Protein AF-A0A1M6KDF8-F1 (afdb_monomer_lite)

pLDDT: mean 79.49, std 13.32, range [41.5, 95.19]

Structure (mmCIF, N/CA/C/O backbone):
data_AF-A0A1M6KDF8-F1
#
_entry.id   AF-A0A1M6KDF8-F1
#
loop_
_atom_site.group_PDB
_atom_site.id
_atom_site.type_symb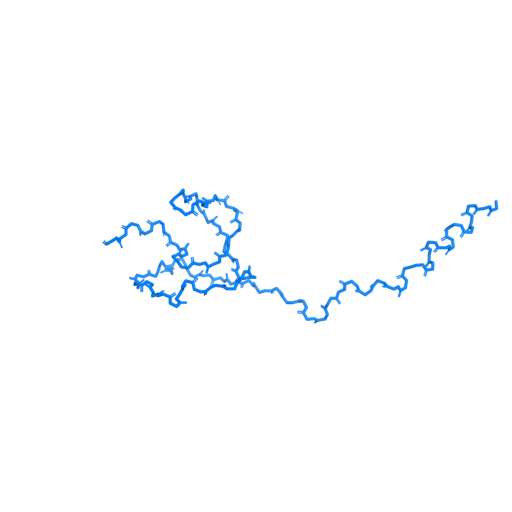ol
_atom_site.label_atom_id
_atom_site.label_alt_id
_atom_site.label_comp_id
_atom_site.label_asym_id
_atom_site.label_entity_id
_ato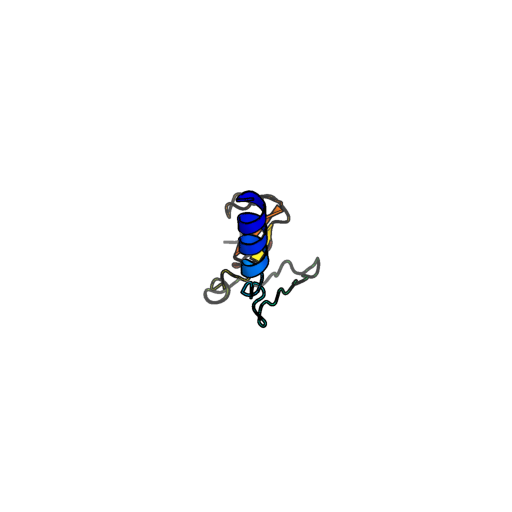m_site.label_seq_id
_atom_site.pdbx_PDB_ins_code
_atom_site.Cartn_x
_atom_site.Cartn_y
_atom_site.Cartn_z
_atom_site.occupancy
_atom_site.B_iso_or_equiv
_atom_site.auth_seq_id
_atom_site.auth_comp_id
_atom_site.auth_asym_id
_atom_site.auth_atom_id
_atom_site.pdbx_PDB_model_num
ATOM 1 N N . MET A 1 1 ? -53.579 9.658 8.670 1.00 60.72 1 MET A N 1
ATOM 2 C CA . MET A 1 1 ? -53.319 8.754 9.819 1.00 60.72 1 MET A CA 1
ATOM 3 C C . MET A 1 1 ? -52.259 7.697 9.517 1.00 60.72 1 MET A C 1
ATOM 5 O O . MET A 1 1 ? -51.332 7.582 10.299 1.00 60.72 1 MET A O 1
ATOM 9 N N . LYS A 1 2 ? -52.331 6.984 8.384 1.00 59.78 2 LYS A N 1
ATOM 10 C CA . LYS A 1 2 ? -51.401 5.896 8.011 1.00 59.78 2 LYS A CA 1
ATOM 11 C C . LYS A 1 2 ? -49.922 6.319 7.888 1.00 59.78 2 LYS A C 1
ATOM 13 O O . LYS A 1 2 ? -49.045 5.588 8.321 1.00 59.78 2 LYS A O 1
ATOM 18 N N . THR A 1 3 ? -49.645 7.533 7.409 1.00 67.69 3 THR A N 1
ATOM 19 C CA . THR A 1 3 ? -48.278 8.066 7.222 1.00 67.69 3 THR A CA 1
ATOM 20 C C . THR A 1 3 ? -47.513 8.290 8.530 1.00 67.69 3 THR A C 1
ATOM 22 O O . THR A 1 3 ? -46.299 8.129 8.567 1.00 67.69 3 THR A O 1
ATOM 25 N N . LYS A 1 4 ? -48.217 8.618 9.625 1.00 70.25 4 LYS A N 1
ATOM 26 C CA . LYS A 1 4 ? -47.592 8.821 10.944 1.00 70.25 4 LYS A CA 1
ATOM 27 C C . LYS A 1 4 ? -47.040 7.509 11.512 1.00 70.25 4 LYS A C 1
ATOM 29 O O . LYS A 1 4 ? -45.970 7.504 12.104 1.00 70.25 4 LYS A O 1
ATOM 34 N N . TRP A 1 5 ? -47.736 6.401 11.262 1.00 78.75 5 TRP A N 1
ATOM 35 C CA . TRP A 1 5 ? -47.311 5.066 11.685 1.00 78.75 5 TRP A CA 1
ATOM 36 C C . TRP A 1 5 ? -46.096 4.559 10.903 1.00 78.75 5 TRP A C 1
ATOM 38 O O . TRP A 1 5 ? -45.225 3.932 11.491 1.00 78.75 5 TRP A O 1
ATOM 48 N N . VAL A 1 6 ? -45.988 4.892 9.611 1.00 79.62 6 VAL A N 1
ATOM 49 C CA . VAL A 1 6 ? -44.806 4.563 8.790 1.00 79.62 6 VAL A CA 1
ATOM 50 C C . VAL A 1 6 ? -43.556 5.286 9.300 1.00 79.62 6 VAL A C 1
ATOM 52 O O . VAL A 1 6 ? -42.507 4.667 9.443 1.00 79.62 6 VAL A O 1
ATOM 55 N N . LEU A 1 7 ? -43.677 6.571 9.644 1.00 77.94 7 LEU A N 1
ATOM 56 C CA . LEU A 1 7 ? -42.582 7.350 10.234 1.00 77.94 7 LEU A CA 1
ATOM 57 C C . LEU A 1 7 ? -42.143 6.801 11.599 1.00 77.94 7 LEU A C 1
ATOM 59 O O . LEU A 1 7 ? -40.948 6.698 11.859 1.00 77.94 7 LEU A O 1
ATOM 63 N N . ILE A 1 8 ? -43.092 6.390 12.445 1.00 79.38 8 ILE A N 1
ATOM 64 C CA . ILE A 1 8 ? -42.785 5.743 13.730 1.00 79.38 8 ILE A CA 1
ATOM 65 C C . ILE A 1 8 ? -42.061 4.404 13.508 1.00 79.38 8 ILE A C 1
ATOM 67 O O . ILE A 1 8 ? -41.082 4.123 14.193 1.00 79.38 8 ILE A O 1
ATOM 71 N N . LEU A 1 9 ? -42.475 3.607 12.518 1.00 74.19 9 LEU A N 1
ATOM 72 C CA . LEU A 1 9 ? -41.832 2.331 12.184 1.00 74.19 9 LEU A CA 1
ATOM 73 C C . LEU A 1 9 ? -40.385 2.507 11.681 1.00 74.19 9 LEU A C 1
ATOM 75 O O . LEU A 1 9 ? -39.513 1.703 12.010 1.00 74.19 9 LEU A O 1
ATOM 79 N N . MET A 1 10 ? -40.120 3.570 10.913 1.00 71.44 10 MET A N 1
ATOM 80 C CA . MET A 1 10 ? -38.771 3.916 10.445 1.00 71.44 10 MET A CA 1
ATOM 81 C C . MET A 1 10 ? -37.863 4.382 11.592 1.00 71.44 10 MET A C 1
ATOM 83 O O . MET A 1 10 ? -36.703 3.985 11.644 1.00 71.44 10 MET A O 1
ATOM 87 N N . LEU A 1 11 ? -38.391 5.160 12.544 1.00 70.00 11 LEU A N 1
ATOM 88 C CA . LEU A 1 11 ? -37.646 5.641 13.717 1.00 70.00 11 LEU A CA 1
ATOM 89 C C . LEU A 1 11 ? -37.334 4.533 14.740 1.00 70.00 11 LEU A C 1
ATOM 91 O O . LEU A 1 11 ? -36.363 4.646 15.478 1.00 70.00 11 LEU A O 1
ATOM 95 N N . PHE A 1 12 ? -38.114 3.448 14.779 1.00 66.31 12 PHE A N 1
ATOM 96 C CA . PHE A 1 12 ? -37.833 2.290 15.639 1.00 66.31 12 PHE A CA 1
ATOM 97 C C . PHE A 1 12 ? -36.735 1.359 15.085 1.00 66.31 12 PHE A C 1
ATOM 99 O O . PHE A 1 12 ? -36.147 0.596 15.848 1.00 66.31 12 PHE A O 1
ATOM 106 N N . ASN A 1 13 ? -36.424 1.416 13.784 1.00 62.78 13 ASN A N 1
ATOM 107 C CA . ASN A 1 13 ? -35.417 0.546 13.153 1.00 62.78 13 ASN A CA 1
ATOM 108 C C . ASN A 1 13 ? -33.967 1.046 13.296 1.00 62.78 13 ASN A C 1
ATOM 110 O O . ASN A 1 13 ? -33.032 0.304 13.007 1.00 62.78 13 ASN A O 1
ATOM 114 N N . SER A 1 14 ? -33.741 2.277 13.761 1.00 62.09 14 SER A N 1
ATOM 115 C CA . SER A 1 14 ? -32.391 2.851 13.876 1.00 62.09 14 SER A CA 1
ATOM 116 C C . SER A 1 14 ? -31.566 2.311 15.055 1.00 62.09 14 SER A C 1
ATOM 118 O O . SER A 1 14 ? -30.375 2.594 15.135 1.00 62.09 14 SER A O 1
ATOM 120 N N . GLY A 1 15 ? -32.166 1.535 15.968 1.00 61.41 15 GLY A N 1
ATOM 121 C CA . GLY A 1 15 ? -31.512 1.034 17.187 1.00 61.41 15 GLY A CA 1
ATOM 122 C C . GLY A 1 15 ? -30.600 -0.190 17.013 1.00 61.41 15 GLY A C 1
ATOM 123 O O . GLY A 1 15 ? -29.915 -0.557 17.961 1.00 61.41 15 GLY A O 1
ATOM 124 N N . PHE A 1 16 ? -30.573 -0.814 15.829 1.00 58.69 16 PHE A N 1
ATOM 125 C CA . PHE A 1 16 ? -29.818 -2.052 15.556 1.00 58.69 16 PHE A CA 1
ATOM 126 C C . PHE A 1 16 ? -28.646 -1.878 14.574 1.00 58.69 16 PHE A C 1
ATOM 128 O O . PHE A 1 16 ? -28.115 -2.857 14.053 1.00 58.69 16 PHE A O 1
ATOM 135 N N . LEU A 1 17 ? -28.204 -0.646 14.313 1.00 61.75 17 LEU A N 1
ATOM 136 C CA . LEU A 1 17 ? -27.075 -0.389 13.415 1.00 61.75 17 LEU A CA 1
ATOM 137 C C . LEU A 1 17 ? -25.744 -0.415 14.182 1.00 61.75 17 LEU A C 1
ATOM 139 O O . LEU A 1 17 ? -25.125 0.618 14.421 1.00 61.75 17 LEU A O 1
ATOM 143 N N . ALA A 1 18 ? -25.276 -1.611 14.548 1.00 66.56 18 ALA A N 1
ATOM 144 C CA . ALA A 1 18 ? -23.882 -1.830 14.941 1.00 66.56 18 ALA A CA 1
ATOM 145 C C . ALA A 1 18 ? -23.005 -1.882 13.675 1.00 66.56 18 ALA A C 1
ATOM 147 O O . ALA A 1 18 ? -22.603 -2.947 13.220 1.00 66.56 18 ALA A O 1
ATOM 148 N N . ALA A 1 19 ? -22.788 -0.726 13.045 1.00 65.62 19 ALA A N 1
ATOM 149 C CA . ALA A 1 19 ? -22.088 -0.642 11.759 1.00 65.62 19 ALA A CA 1
ATOM 150 C C . ALA A 1 19 ? -20.553 -0.617 11.885 1.00 65.62 19 ALA A C 1
ATOM 152 O O . ALA A 1 19 ? -19.858 -0.819 10.893 1.00 65.62 19 ALA A O 1
ATOM 153 N N . GLN A 1 20 ? -20.017 -0.334 13.074 1.00 75.56 20 GLN A N 1
ATOM 154 C CA . GLN A 1 20 ? -18.582 -0.144 13.281 1.00 75.56 20 GLN A CA 1
ATOM 155 C C . GLN A 1 20 ? -17.992 -1.358 14.003 1.00 75.56 20 GLN A C 1
ATOM 157 O O . GLN A 1 20 ? -18.304 -1.603 15.167 1.00 75.56 20 GLN A O 1
ATOM 162 N N . ASP A 1 21 ? -17.150 -2.118 13.299 1.00 84.00 21 ASP A N 1
ATOM 163 C CA . ASP A 1 21 ? -16.336 -3.176 13.899 1.00 84.00 21 ASP A CA 1
ATOM 164 C C . ASP A 1 21 ? -15.319 -2.530 14.860 1.00 84.00 21 ASP A C 1
ATOM 166 O O . ASP A 1 21 ? -14.512 -1.705 14.416 1.00 84.00 21 ASP A O 1
ATOM 170 N N . PRO A 1 22 ? -15.328 -2.877 16.163 1.00 87.12 22 PRO A N 1
ATOM 171 C CA . PRO A 1 22 ? -14.379 -2.325 17.130 1.00 87.12 22 PRO A CA 1
ATOM 172 C C . PRO A 1 22 ? -12.912 -2.651 16.799 1.00 87.12 22 PRO A C 1
ATOM 174 O O . PRO A 1 22 ? -12.018 -2.025 17.362 1.00 87.12 22 PRO A O 1
ATOM 177 N N . ASN A 1 23 ? -12.655 -3.588 15.877 1.00 89.19 23 ASN A N 1
ATOM 178 C CA . ASN A 1 23 ? -11.327 -3.967 15.392 1.00 89.19 23 ASN A CA 1
ATOM 179 C C . ASN A 1 23 ? -11.019 -3.435 13.977 1.00 89.19 23 ASN A C 1
ATOM 181 O O . ASN A 1 23 ? -10.121 -3.940 13.294 1.00 89.19 23 ASN A O 1
ATOM 185 N N . PHE A 1 24 ? -11.751 -2.422 13.504 1.00 89.38 24 PHE A N 1
ATOM 186 C CA . PHE A 1 24 ? -11.501 -1.811 12.202 1.00 89.38 24 PHE A CA 1
ATOM 187 C C . PHE A 1 24 ? -10.311 -0.841 12.250 1.00 89.38 24 PHE A C 1
ATOM 189 O O . PHE A 1 24 ? -10.455 0.355 12.502 1.00 89.38 24 PHE A O 1
ATOM 196 N N . TYR A 1 25 ? -9.116 -1.369 11.979 1.00 90.50 25 TYR A N 1
ATOM 197 C CA . TYR A 1 25 ? -7.880 -0.588 11.907 1.00 90.50 25 TYR A CA 1
ATOM 198 C C . TYR A 1 25 ? -7.453 -0.326 10.459 1.00 90.50 25 TYR A C 1
ATOM 200 O O . TYR A 1 25 ? -7.389 -1.249 9.639 1.00 90.50 25 TYR A O 1
ATOM 208 N N . ILE A 1 26 ? -7.103 0.930 10.169 1.00 91.19 26 ILE A N 1
ATOM 209 C CA . ILE A 1 26 ? -6.457 1.359 8.925 1.00 91.19 26 ILE A CA 1
ATOM 210 C C . ILE A 1 26 ? -5.055 1.845 9.279 1.00 91.19 26 ILE A C 1
ATOM 212 O O . ILE A 1 26 ? -4.890 2.732 10.116 1.00 91.19 26 ILE A O 1
ATOM 216 N N . PHE A 1 27 ? -4.052 1.279 8.617 1.00 92.81 27 PHE A N 1
ATOM 217 C CA . PHE A 1 27 ? -2.661 1.689 8.755 1.00 92.81 27 PHE A CA 1
ATOM 218 C C . PHE A 1 27 ? -2.198 2.314 7.444 1.00 92.81 27 PHE A C 1
ATOM 220 O O . PHE A 1 27 ? -2.431 1.754 6.374 1.00 92.81 27 PHE A O 1
ATOM 227 N N . LEU A 1 28 ? -1.528 3.462 7.534 1.00 92.00 28 LEU A N 1
ATOM 228 C CA . LEU A 1 28 ? -0.890 4.115 6.397 1.00 92.00 28 LEU A CA 1
ATOM 229 C C . LEU A 1 28 ? 0.624 3.942 6.523 1.00 92.00 28 LEU A C 1
ATOM 231 O O . LEU A 1 28 ? 1.235 4.449 7.463 1.00 92.00 28 LEU A O 1
ATOM 235 N N . ALA A 1 29 ? 1.216 3.197 5.595 1.00 88.94 29 ALA A N 1
ATOM 236 C CA . ALA A 1 29 ? 2.655 2.975 5.546 1.00 88.94 29 ALA A CA 1
ATOM 237 C C . ALA A 1 29 ? 3.313 4.022 4.638 1.00 88.94 29 ALA A C 1
ATOM 239 O O . ALA A 1 29 ? 2.974 4.124 3.460 1.00 88.94 29 ALA A O 1
ATOM 240 N N . PHE A 1 30 ? 4.271 4.778 5.174 1.00 84.50 30 PHE A N 1
ATOM 241 C CA . PHE A 1 30 ? 5.073 5.725 4.401 1.00 84.50 30 PHE A CA 1
ATOM 242 C C . PHE A 1 30 ? 6.451 5.135 4.112 1.00 84.50 30 PHE A C 1
ATOM 244 O O . PHE A 1 30 ? 7.217 4.848 5.032 1.00 84.50 30 PHE A O 1
ATOM 251 N N . GLY A 1 31 ? 6.769 4.968 2.829 1.00 78.31 31 GLY A N 1
ATOM 252 C CA . GLY A 1 31 ? 8.127 4.672 2.381 1.00 78.31 31 GLY A CA 1
ATOM 253 C C . GLY A 1 31 ? 8.984 5.938 2.323 1.00 78.31 31 GLY A C 1
ATOM 254 O O . GLY A 1 31 ? 8.472 7.043 2.145 1.00 78.31 31 GLY A O 1
ATOM 255 N N . GLN A 1 32 ? 10.300 5.783 2.459 1.00 79.38 32 GLN A N 1
ATOM 256 C CA . GLN A 1 32 ? 11.254 6.849 2.139 1.00 79.38 32 GLN A CA 1
ATOM 257 C C . GLN A 1 32 ? 11.454 6.936 0.620 1.00 79.38 32 GLN A C 1
ATOM 259 O O . GLN A 1 32 ? 11.361 5.929 -0.081 1.00 79.38 32 GLN A O 1
ATOM 264 N N . SER A 1 33 ? 11.780 8.122 0.101 1.00 73.25 33 SER A N 1
ATOM 265 C CA . SER A 1 33 ? 11.988 8.338 -1.342 1.00 73.25 33 SER A CA 1
ATOM 266 C C . SER A 1 33 ? 13.161 7.544 -1.927 1.00 73.25 33 SER A C 1
ATOM 268 O O . SER A 1 33 ? 13.196 7.305 -3.128 1.00 73.25 33 SER A O 1
ATOM 270 N N . ASN A 1 34 ? 14.108 7.113 -1.091 1.00 68.38 34 ASN A N 1
ATOM 271 C CA . ASN A 1 34 ? 15.255 6.293 -1.483 1.00 68.38 34 ASN A CA 1
ATOM 272 C C . ASN A 1 34 ? 15.048 4.786 -1.234 1.00 68.38 34 ASN A C 1
ATOM 274 O O . ASN A 1 34 ? 16.000 4.012 -1.321 1.00 68.38 34 ASN A O 1
ATOM 278 N N . MET A 1 35 ? 13.823 4.354 -0.926 1.00 71.75 35 MET A N 1
ATOM 279 C CA . MET A 1 35 ? 13.483 2.950 -0.691 1.00 71.75 35 MET A CA 1
ATOM 280 C C . MET A 1 35 ? 13.169 2.231 -2.011 1.00 71.75 35 MET A C 1
ATOM 282 O O . MET A 1 35 ? 12.156 1.553 -2.150 1.00 71.75 35 MET A O 1
ATOM 286 N N . GLU A 1 36 ? 14.040 2.398 -3.007 1.00 70.94 36 GLU A N 1
ATOM 287 C CA . GLU A 1 36 ? 13.945 1.648 -4.264 1.00 70.94 36 GLU A CA 1
ATOM 288 C C . GLU A 1 36 ? 14.219 0.155 -4.027 1.00 70.94 36 GLU A C 1
ATOM 290 O O . GLU A 1 36 ? 13.654 -0.688 -4.712 1.00 70.94 36 GLU A O 1
ATOM 295 N N . GLY A 1 37 ? 15.022 -0.168 -3.004 1.00 67.75 37 GLY A N 1
ATOM 296 C CA . GLY A 1 37 ? 15.373 -1.537 -2.642 1.00 67.75 37 GLY A CA 1
ATOM 297 C C . GLY A 1 37 ? 16.224 -2.198 -3.727 1.00 67.75 37 GLY A C 1
ATOM 298 O O . GLY A 1 37 ? 15.715 -2.759 -4.686 1.00 67.75 37 GLY A O 1
ATOM 299 N N . HIS A 1 38 ? 17.549 -2.177 -3.572 1.00 72.12 38 HIS A N 1
ATOM 300 C CA . HIS A 1 38 ? 18.458 -2.808 -4.543 1.00 72.12 38 HIS A CA 1
ATOM 301 C C . HIS A 1 38 ? 18.657 -4.317 -4.331 1.00 72.12 38 HIS A C 1
ATOM 303 O O . HIS A 1 38 ? 19.373 -4.955 -5.102 1.00 72.12 38 HIS A O 1
ATOM 309 N N . ALA A 1 39 ? 18.056 -4.891 -3.288 1.00 76.94 39 ALA A N 1
ATOM 310 C CA . ALA A 1 39 ? 18.118 -6.324 -3.040 1.00 76.94 39 ALA A CA 1
ATOM 311 C C . ALA A 1 39 ? 17.213 -7.080 -4.021 1.00 76.94 39 ALA A C 1
ATOM 313 O O . ALA A 1 39 ? 16.104 -6.647 -4.336 1.00 76.94 39 ALA A O 1
ATOM 314 N N . ARG A 1 40 ? 17.685 -8.236 -4.494 1.00 82.75 40 ARG A N 1
ATOM 315 C CA . ARG A 1 40 ? 16.854 -9.157 -5.268 1.00 82.75 40 ARG A CA 1
ATOM 316 C C . ARG A 1 40 ? 15.814 -9.765 -4.330 1.00 82.75 40 ARG A C 1
ATOM 318 O O . ARG A 1 40 ? 16.183 -10.257 -3.271 1.00 82.75 40 ARG A O 1
ATOM 325 N N . TYR A 1 41 ? 14.549 -9.731 -4.733 1.00 83.88 41 TYR A N 1
ATOM 326 C CA . TYR A 1 41 ? 13.477 -10.366 -3.974 1.00 83.88 41 TYR A CA 1
ATOM 327 C C . TYR A 1 41 ? 13.580 -11.894 -4.064 1.00 83.88 41 TYR A C 1
ATOM 329 O O . TYR A 1 41 ? 13.993 -12.452 -5.086 1.00 83.88 41 TYR A O 1
ATOM 337 N N . GLU A 1 42 ? 13.177 -12.563 -2.996 1.00 88.00 42 GLU A N 1
ATOM 338 C CA . GLU A 1 42 ? 13.087 -14.012 -2.896 1.00 88.00 42 GLU A CA 1
ATOM 339 C C . GLU A 1 42 ? 11.630 -14.477 -3.045 1.00 88.00 42 GLU A C 1
ATOM 341 O O . GLU A 1 42 ? 10.688 -13.680 -3.064 1.00 88.00 42 GLU A O 1
ATOM 346 N N . ALA A 1 43 ? 11.410 -15.789 -3.169 1.00 89.44 43 ALA A N 1
ATOM 347 C CA . ALA A 1 43 ? 10.064 -16.331 -3.360 1.00 89.44 43 ALA A CA 1
ATOM 348 C C . ALA A 1 43 ? 9.123 -15.962 -2.197 1.00 89.44 43 ALA A C 1
ATOM 350 O O . ALA A 1 43 ? 7.954 -15.646 -2.431 1.00 89.44 43 ALA A O 1
ATOM 351 N N . GLN A 1 44 ? 9.630 -15.930 -0.961 1.00 88.94 44 GLN A N 1
ATOM 352 C CA . GLN A 1 44 ? 8.850 -15.533 0.210 1.00 88.94 44 GLN A CA 1
ATOM 353 C C . GLN A 1 44 ? 8.391 -14.069 0.176 1.00 88.94 44 GLN A C 1
ATOM 355 O O . GLN A 1 44 ? 7.318 -13.774 0.695 1.00 88.94 44 GLN A O 1
ATOM 360 N N . ASP A 1 45 ? 9.118 -13.174 -0.501 1.00 85.31 45 ASP A N 1
ATOM 361 C CA . ASP A 1 45 ? 8.773 -11.745 -0.593 1.00 85.31 45 ASP A CA 1
ATOM 362 C C . ASP A 1 45 ? 7.593 -11.483 -1.543 1.00 85.31 45 ASP A C 1
ATOM 364 O O . ASP A 1 45 ? 7.080 -10.363 -1.637 1.00 85.31 45 ASP A O 1
ATOM 368 N N . THR A 1 46 ? 7.172 -12.509 -2.290 1.00 85.62 46 THR A N 1
ATOM 369 C CA . THR A 1 46 ? 6.018 -12.453 -3.197 1.00 85.62 46 THR A CA 1
ATOM 370 C C . THR A 1 46 ? 4.707 -12.868 -2.521 1.00 85.62 46 THR A C 1
ATOM 372 O O . THR A 1 46 ? 3.625 -12.640 -3.078 1.00 85.62 46 THR A O 1
ATOM 375 N N . LEU A 1 47 ? 4.790 -13.445 -1.315 1.00 89.75 47 LEU A N 1
ATOM 376 C CA . LEU A 1 47 ? 3.639 -13.801 -0.493 1.00 89.75 47 LEU A CA 1
ATOM 377 C C . LEU A 1 47 ? 3.082 -12.525 0.148 1.00 89.75 47 LEU A C 1
ATOM 379 O O . LEU A 1 47 ? 3.733 -11.894 0.974 1.00 89.75 47 LEU A O 1
ATOM 383 N N . VAL A 1 48 ? 1.872 -12.132 -0.248 1.00 90.62 48 VAL A N 1
ATOM 384 C CA . VAL A 1 48 ? 1.263 -10.857 0.151 1.00 90.62 48 VAL A CA 1
ATOM 385 C C . VAL A 1 48 ? -0.117 -11.080 0.758 1.00 90.62 48 VAL A C 1
ATOM 387 O O . VAL A 1 48 ? -0.882 -11.927 0.300 1.00 90.62 48 VAL A O 1
ATOM 390 N N . ASN A 1 49 ? -0.444 -10.296 1.785 1.00 92.69 49 ASN A N 1
ATOM 391 C CA . ASN A 1 49 ? -1.802 -10.193 2.303 1.00 92.69 49 ASN A CA 1
ATOM 392 C C . ASN A 1 49 ? -2.605 -9.217 1.432 1.00 92.69 49 ASN A C 1
ATOM 394 O O . ASN A 1 49 ? -2.193 -8.073 1.261 1.00 92.69 49 ASN A O 1
ATOM 398 N N . GLU A 1 50 ? -3.772 -9.627 0.935 1.00 92.44 50 GLU A N 1
ATOM 399 C CA . GLU A 1 50 ? -4.620 -8.798 0.065 1.00 92.44 50 GLU A CA 1
ATOM 400 C C . GLU A 1 50 ? -5.075 -7.481 0.709 1.00 92.44 50 GLU A C 1
ATOM 402 O O . GLU A 1 50 ? -5.416 -6.539 0.006 1.00 92.44 50 GLU A O 1
ATOM 407 N N . ARG A 1 51 ? -5.049 -7.359 2.039 1.00 93.38 51 ARG A N 1
ATOM 408 C CA . ARG A 1 51 ? -5.358 -6.097 2.727 1.00 93.38 51 ARG A C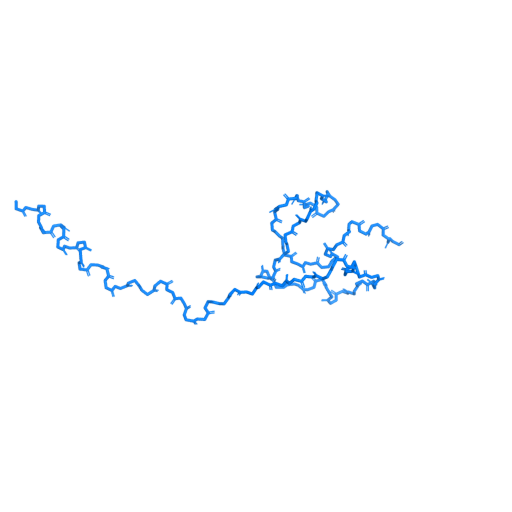A 1
ATOM 409 C C . ARG A 1 51 ? -4.208 -5.093 2.706 1.00 93.38 51 ARG A C 1
ATOM 411 O O . ARG A 1 51 ? -4.439 -3.920 2.984 1.00 93.38 51 ARG A O 1
ATOM 418 N N . PHE A 1 52 ? -2.9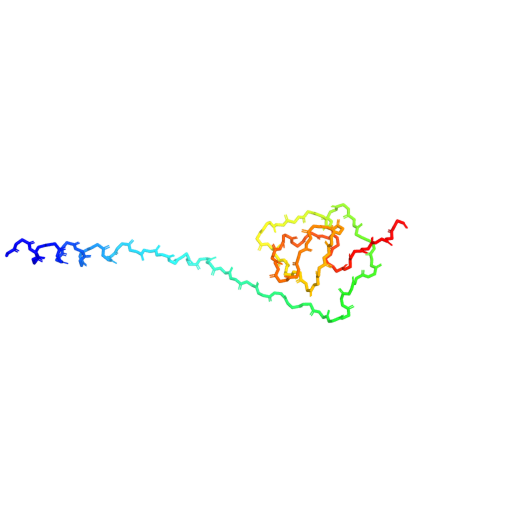84 -5.532 2.413 1.00 93.19 52 PHE A N 1
ATOM 419 C CA . PHE A 1 52 ? -1.834 -4.644 2.307 1.00 93.19 52 PHE A CA 1
ATOM 420 C C . PHE A 1 52 ? -1.669 -4.195 0.857 1.00 93.19 52 PHE A C 1
ATOM 422 O O . PHE A 1 52 ? -1.241 -4.954 -0.015 1.00 93.19 52 PHE A O 1
ATOM 429 N N . GLN A 1 53 ? -2.077 -2.955 0.607 1.00 93.44 53 GLN A N 1
ATOM 430 C CA . GLN A 1 53 ? -2.170 -2.376 -0.724 1.00 93.44 53 GLN A CA 1
ATOM 431 C C . GLN A 1 53 ? -1.096 -1.305 -0.919 1.00 93.44 53 GLN A C 1
ATOM 433 O O . GLN A 1 53 ? -0.744 -0.579 0.011 1.00 93.44 53 GLN A O 1
ATOM 438 N N . VAL A 1 54 ? -0.610 -1.187 -2.149 1.00 91.12 54 VAL A N 1
ATOM 439 C CA . VAL A 1 54 ? 0.270 -0.116 -2.609 1.00 91.12 54 VAL A CA 1
ATOM 440 C C . VAL A 1 54 ? -0.429 0.640 -3.733 1.00 91.12 54 VAL A C 1
ATOM 442 O O . VAL A 1 54 ? -0.965 0.032 -4.661 1.00 91.12 54 VAL A O 1
ATOM 445 N N . MET A 1 55 ? -0.445 1.968 -3.639 1.00 91.81 55 MET A N 1
ATOM 446 C CA . MET A 1 55 ? -0.916 2.816 -4.730 1.00 91.81 55 MET A CA 1
ATOM 447 C C . MET A 1 55 ? 0.209 2.976 -5.745 1.00 91.81 55 MET A C 1
ATOM 449 O O . MET A 1 55 ? 1.345 3.283 -5.375 1.00 91.81 55 MET A O 1
ATOM 453 N N . SER A 1 56 ? -0.092 2.781 -7.026 1.00 90.56 56 SER A N 1
ATOM 454 C CA . SER A 1 56 ? 0.905 2.984 -8.070 1.00 90.56 56 SER A CA 1
ATOM 455 C C . SER A 1 56 ? 1.198 4.472 -8.256 1.00 90.56 56 SER A C 1
ATOM 457 O O . SER A 1 56 ? 0.303 5.257 -8.565 1.00 90.56 56 SER A O 1
ATOM 459 N N . ALA A 1 57 ? 2.459 4.869 -8.073 1.00 87.06 57 ALA A N 1
ATOM 460 C CA . ALA A 1 57 ? 2.881 6.261 -8.235 1.00 87.06 57 ALA A CA 1
ATOM 461 C C . ALA A 1 57 ? 3.055 6.678 -9.709 1.00 87.06 57 ALA A C 1
ATOM 463 O O . ALA A 1 57 ? 3.072 7.869 -10.003 1.00 87.06 57 ALA A O 1
ATOM 464 N N . VAL A 1 58 ? 3.201 5.711 -10.624 1.00 87.19 58 VAL A N 1
ATOM 465 C CA . VAL A 1 58 ? 3.397 5.901 -12.072 1.00 87.19 58 VAL A CA 1
ATOM 466 C C . VAL A 1 58 ? 2.757 4.740 -12.834 1.00 87.19 58 VAL A C 1
ATOM 468 O O . VAL A 1 58 ? 2.589 3.661 -12.269 1.00 87.19 58 VAL A O 1
ATOM 471 N N . ASP A 1 59 ? 2.454 4.917 -14.119 1.00 89.94 59 ASP A N 1
ATOM 472 C CA . ASP A 1 59 ? 2.010 3.802 -14.961 1.00 89.94 59 ASP A CA 1
ATOM 473 C C . ASP A 1 59 ? 3.109 2.739 -15.095 1.00 89.94 59 ASP A C 1
ATOM 475 O O . ASP A 1 59 ? 4.267 3.042 -15.389 1.00 89.94 59 ASP A O 1
ATOM 479 N N . CYS A 1 60 ? 2.741 1.473 -14.902 1.00 86.62 60 CYS A N 1
ATOM 480 C CA . CYS A 1 60 ? 3.651 0.338 -15.000 1.00 86.62 60 CYS A CA 1
ATOM 481 C C . CYS A 1 60 ? 2.997 -0.819 -15.779 1.00 86.62 60 CYS A C 1
ATOM 483 O O . CYS A 1 60 ? 2.474 -1.769 -15.182 1.00 86.62 60 CYS A O 1
ATOM 485 N N . PRO A 1 61 ? 3.042 -0.768 -17.125 1.00 87.81 61 PRO A N 1
ATOM 486 C CA . PRO A 1 61 ? 2.423 -1.777 -17.984 1.00 87.81 61 PRO A CA 1
ATOM 487 C C . PRO A 1 61 ? 2.977 -3.191 -17.780 1.00 87.81 61 PRO A C 1
ATOM 489 O O . PRO A 1 61 ? 2.237 -4.157 -17.931 1.00 87.81 61 PRO A O 1
ATOM 492 N N . GLU A 1 62 ? 4.252 -3.327 -17.392 1.00 83.75 62 GLU A N 1
ATOM 493 C CA . GLU A 1 62 ? 4.898 -4.632 -17.168 1.00 83.75 62 GLU A CA 1
ATOM 494 C C . GLU A 1 62 ? 4.222 -5.450 -16.058 1.00 83.75 62 GLU A C 1
ATOM 496 O O . GLU A 1 62 ? 4.180 -6.676 -16.130 1.00 83.75 62 GLU A O 1
ATOM 501 N N . PHE A 1 63 ? 3.642 -4.770 -15.065 1.00 82.62 63 PHE A N 1
ATOM 502 C CA . PHE A 1 63 ? 2.877 -5.389 -13.982 1.00 82.62 63 PHE A CA 1
ATOM 503 C C . PHE A 1 63 ? 1.372 -5.102 -14.075 1.00 82.62 63 PHE A C 1
ATOM 505 O O . PHE A 1 63 ? 0.643 -5.385 -13.126 1.00 82.62 63 PHE A O 1
ATOM 512 N N . GLY A 1 64 ? 0.902 -4.529 -15.191 1.00 88.75 64 GLY A N 1
ATOM 513 C CA . GLY A 1 64 ? -0.502 -4.159 -15.386 1.00 88.75 64 GLY A CA 1
ATOM 514 C C . GLY A 1 64 ? -1.015 -3.120 -14.382 1.00 88.75 64 GLY A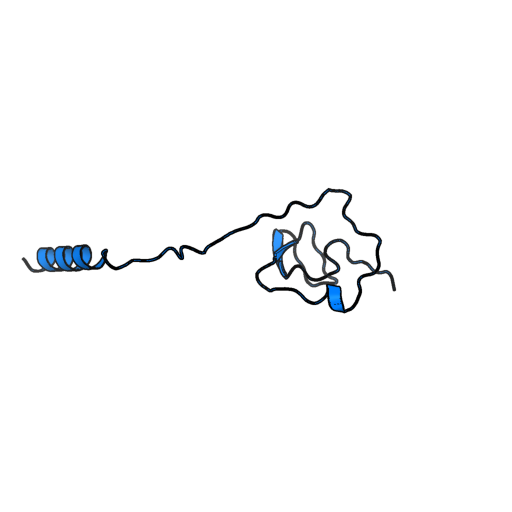 C 1
ATOM 515 O O . GLY A 1 64 ? -2.188 -3.165 -14.017 1.00 88.75 64 GLY A O 1
ATOM 516 N N . ARG A 1 65 ? -0.145 -2.223 -13.897 1.00 91.38 65 ARG A N 1
ATOM 517 C CA . ARG A 1 65 ? -0.509 -1.176 -12.932 1.00 91.38 65 ARG A CA 1
ATOM 518 C C . ARG A 1 65 ? -0.694 0.174 -13.628 1.00 91.38 65 ARG A C 1
ATOM 520 O O . ARG A 1 65 ? 0.095 0.532 -14.502 1.00 91.38 65 ARG A O 1
ATOM 527 N N . THR A 1 66 ? -1.695 0.926 -13.191 1.00 94.19 66 THR A N 1
ATOM 528 C CA . THR A 1 66 ? -2.017 2.282 -13.648 1.00 94.19 66 THR A CA 1
ATOM 529 C C . THR A 1 66 ? -1.804 3.264 -12.503 1.00 94.19 66 THR A C 1
ATOM 531 O O . THR A 1 66 ? -2.077 2.944 -11.345 1.00 94.19 66 THR A O 1
ATOM 534 N N . MET A 1 67 ? -1.296 4.454 -12.815 1.00 92.69 67 MET A N 1
ATOM 535 C CA . MET A 1 67 ? -1.061 5.509 -11.834 1.00 92.69 67 MET A CA 1
ATOM 536 C C . MET A 1 67 ? -2.343 5.839 -11.052 1.00 92.69 67 MET A C 1
ATOM 538 O O . MET A 1 67 ? -3.402 6.046 -11.638 1.00 92.69 67 MET A O 1
ATOM 542 N N . GLY A 1 68 ? -2.232 5.931 -9.725 1.00 93.62 68 GLY A N 1
ATOM 543 C CA . GLY A 1 68 ? -3.338 6.274 -8.823 1.00 93.62 68 GLY A CA 1
ATOM 544 C C . GLY A 1 68 ? -4.221 5.096 -8.402 1.00 93.62 68 GLY A C 1
ATOM 545 O O . GLY A 1 68 ? -4.991 5.231 -7.452 1.00 93.62 68 GLY A O 1
ATOM 546 N N . GLU A 1 69 ? -4.077 3.935 -9.039 1.00 95.19 69 GLU A N 1
ATOM 547 C CA . GLU A 1 69 ? -4.819 2.723 -8.689 1.00 95.19 69 GLU A CA 1
ATOM 548 C C . GLU A 1 69 ? -4.111 1.923 -7.581 1.00 95.19 69 GLU A C 1
ATOM 550 O O . GLU A 1 69 ? -2.885 1.985 -7.411 1.00 95.19 69 GLU A O 1
ATOM 555 N N . TRP A 1 70 ? -4.896 1.161 -6.815 1.00 93.44 70 TRP A N 1
ATOM 556 C CA . TRP A 1 70 ? -4.419 0.340 -5.699 1.00 93.44 70 TRP A CA 1
ATOM 557 C C . TRP A 1 70 ? -4.256 -1.125 -6.096 1.00 93.44 70 TRP A C 1
ATOM 559 O O . TRP A 1 70 ? -5.128 -1.712 -6.735 1.00 93.44 70 TRP A O 1
ATOM 569 N N . TYR A 1 71 ? -3.146 -1.725 -5.668 1.00 92.94 71 TYR A N 1
ATOM 570 C CA . TYR A 1 71 ? -2.815 -3.121 -5.943 1.00 92.94 71 TYR A CA 1
ATOM 571 C C . TYR A 1 71 ? -2.280 -3.815 -4.691 1.00 92.94 71 TYR A C 1
ATOM 573 O O . TYR A 1 71 ? -1.657 -3.152 -3.857 1.00 92.94 71 TYR A O 1
ATOM 581 N N . PRO A 1 72 ? -2.413 -5.151 -4.567 1.00 93.19 72 PRO A N 1
ATOM 582 C CA . PRO A 1 72 ? -1.701 -5.894 -3.536 1.00 93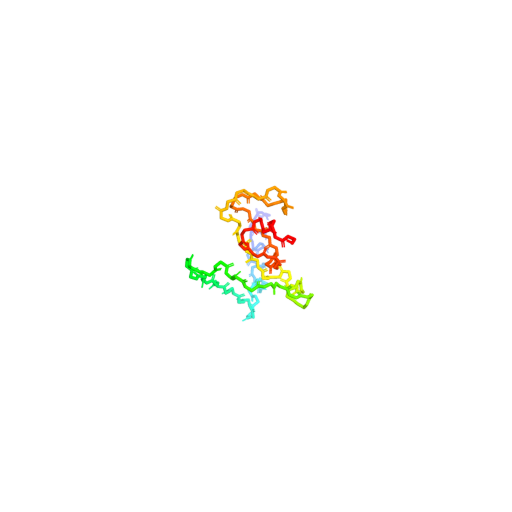.19 72 PRO A CA 1
ATOM 583 C C . PRO A 1 72 ? -0.207 -5.569 -3.584 1.00 93.19 72 PRO A C 1
ATOM 585 O O . PRO A 1 72 ? 0.409 -5.602 -4.655 1.00 93.19 72 PRO A O 1
ATOM 588 N N . ALA A 1 73 ? 0.372 -5.259 -2.426 1.00 90.25 73 ALA A N 1
ATOM 589 C CA . ALA A 1 73 ? 1.772 -4.879 -2.264 1.00 90.25 73 ALA A CA 1
ATOM 590 C C . ALA A 1 73 ? 2.719 -6.085 -2.434 1.00 90.25 73 ALA A C 1
ATOM 592 O O . ALA A 1 73 ? 3.407 -6.503 -1.506 1.00 90.25 73 ALA A O 1
ATOM 593 N N . ARG A 1 74 ? 2.731 -6.673 -3.635 1.00 88.62 74 ARG A N 1
ATOM 594 C CA . ARG A 1 74 ? 3.621 -7.767 -4.031 1.00 88.62 74 ARG A CA 1
ATOM 595 C C . ARG A 1 74 ? 4.934 -7.210 -4.573 1.00 88.62 74 ARG A C 1
ATOM 597 O O . ARG A 1 74 ? 4.914 -6.339 -5.447 1.00 88.62 74 ARG A O 1
ATOM 604 N N . SER A 1 75 ? 6.047 -7.775 -4.110 1.00 86.31 75 SER A N 1
ATOM 605 C CA . SER A 1 75 ? 7.384 -7.484 -4.629 1.00 86.31 75 SER A CA 1
ATOM 606 C C . SER A 1 75 ? 7.522 -7.867 -6.113 1.00 86.31 75 SER A C 1
ATOM 608 O O . SER A 1 75 ? 7.029 -8.929 -6.505 1.00 86.31 75 SER A O 1
ATOM 610 N N . PRO A 1 76 ? 8.215 -7.064 -6.940 1.00 83.31 76 PRO A N 1
ATOM 611 C CA . PRO A 1 76 ? 8.761 -5.735 -6.643 1.00 83.31 76 PRO A CA 1
ATOM 612 C C . PRO A 1 76 ? 7.675 -4.636 -6.557 1.00 83.31 76 PRO A C 1
ATOM 614 O O . PRO A 1 76 ? 6.723 -4.586 -7.344 1.00 83.31 76 PRO A O 1
ATOM 617 N N . LEU A 1 77 ? 7.825 -3.736 -5.576 1.00 81.31 77 LEU A N 1
ATOM 618 C CA . LEU A 1 77 ? 6.887 -2.628 -5.323 1.00 81.31 77 LEU A CA 1
ATOM 619 C C . LEU A 1 77 ? 7.185 -1.411 -6.204 1.00 81.31 77 LEU A C 1
ATOM 621 O O . LEU A 1 77 ? 6.283 -0.868 -6.843 1.00 81.31 77 LEU A O 1
ATOM 625 N N . CYS A 1 78 ? 8.458 -1.019 -6.244 1.00 68.69 78 CYS A N 1
ATOM 626 C CA . CYS A 1 78 ? 8.981 0.086 -7.031 1.00 68.69 78 CYS A CA 1
ATOM 627 C C . CYS A 1 78 ? 9.797 -0.475 -8.200 1.00 68.69 78 CYS A C 1
ATOM 629 O O . CYS A 1 78 ? 10.500 -1.469 -8.044 1.00 68.69 78 CYS A O 1
ATOM 631 N N . ALA A 1 79 ? 9.697 0.189 -9.349 1.00 63.84 79 ALA A N 1
ATOM 632 C CA . ALA A 1 79 ? 10.305 -0.181 -10.623 1.00 63.84 79 ALA A CA 1
ATOM 633 C C . ALA A 1 79 ? 9.759 -1.469 -11.277 1.00 63.84 79 ALA A C 1
ATOM 635 O O . ALA A 1 79 ? 9.750 -2.566 -10.722 1.00 63.84 79 ALA A O 1
ATOM 636 N N . ALA A 1 80 ? 9.382 -1.311 -12.546 1.00 54.97 80 ALA A N 1
ATOM 637 C CA . ALA A 1 80 ? 9.510 -2.318 -13.592 1.00 54.97 80 ALA A CA 1
ATOM 638 C C . ALA A 1 80 ? 10.975 -2.793 -13.653 1.00 54.97 80 ALA A C 1
ATOM 640 O O . ALA A 1 80 ? 11.764 -2.344 -14.484 1.00 54.97 80 ALA A O 1
ATOM 641 N N . ALA A 1 81 ? 11.403 -3.604 -12.686 1.00 46.19 81 ALA A N 1
ATOM 642 C CA . ALA A 1 81 ? 12.767 -4.090 -12.618 1.00 46.19 81 ALA A CA 1
ATOM 643 C C . ALA A 1 81 ? 12.959 -5.175 -13.685 1.00 46.19 81 ALA A C 1
ATOM 645 O O . ALA A 1 81 ? 12.985 -6.370 -13.394 1.00 46.19 81 ALA A O 1
ATOM 646 N N . LYS A 1 82 ? 13.160 -4.750 -14.937 1.00 43.50 82 LYS A N 1
ATOM 647 C CA . LYS A 1 82 ? 13.954 -5.500 -15.912 1.00 43.50 82 LYS A CA 1
ATOM 648 C C . LYS A 1 82 ? 15.387 -5.601 -15.399 1.00 43.50 82 LYS A C 1
ATOM 650 O O . LYS A 1 82 ? 16.277 -4.886 -15.847 1.00 43.50 82 LYS A O 1
ATOM 655 N N . ARG A 1 83 ? 15.617 -6.491 -14.444 1.00 46.44 83 ARG A N 1
ATOM 656 C CA . ARG A 1 83 ? 16.932 -7.080 -14.194 1.00 46.44 83 ARG A CA 1
ATOM 657 C C . ARG A 1 83 ? 16.734 -8.577 -14.005 1.00 46.44 83 ARG A C 1
ATOM 659 O O . ARG A 1 83 ? 16.566 -9.062 -12.889 1.00 46.44 83 ARG A O 1
ATOM 666 N N . ALA A 1 84 ? 16.664 -9.255 -15.153 1.00 41.50 84 ALA A N 1
ATOM 667 C CA . ALA A 1 84 ? 17.135 -10.629 -15.274 1.00 41.50 84 ALA A CA 1
ATOM 668 C C . ALA A 1 84 ? 18.648 -10.660 -15.019 1.00 41.50 84 ALA A C 1
ATOM 670 O O . ALA A 1 84 ? 19.314 -9.671 -15.413 1.00 41.50 84 ALA A O 1
#

Organism: Reichenbachiella agariperforans (NCBI:txid156994)

InterPro domains:
  IPR036514 SGNH hydrolase superfamily [G3DSA:3.40.50.1110] (25-84)

Foldseek 3Di:
DVVVVVVVVVVVPPPPCPPDDPPDDDDDDDDDPPPQPPDDDDPVQQDFDFVAKDAACDDDVLVPHHHRDIDTCGPPNDDPPPDD

Radius of gyration: 22.93 Å; chains: 1; bounding box: 72×25×35 Å

Secondary structure (DSSP, 8-state):
-HHHHHHHHHHHGGGG-----TT-----PPPPTTTT--SPPPGGGG---TT-EEE-SS-BGGGTB-TT-EEE-PSP-SS-----

Sequence (84 aa):
MKTKWVLILMLFNSGFLAAQDPNFYIFLAFGQSNMEGHARYEAQDTLVNERFQVMSAVDCPEFGRTMGEWYPARSPLCAAAKRA